Protein AF-G7CHY7-F1 (afdb_monomer_lite)

Organism: Mycolicibacterium thermoresistibile (strain ATCC 19527 / DSM 44167 / CIP 105390 / JCM 6362 / NCTC 10409 / 316) (NCBI:txid1078020)

pLDDT: mean 71.64, std 9.7, range [45.81, 83.0]

Sequence (45 aa):
MLAAPSVLDRRENDGVVILLNENPPDAEAGNVDDATPLCPRWSFA

Radius of gyration: 10.24 Å; chains: 1; bounding box: 23×18×26 Å

Secondary structure (DSSP, 8-state):
--S-TTTEEE-TTT--EEES-SS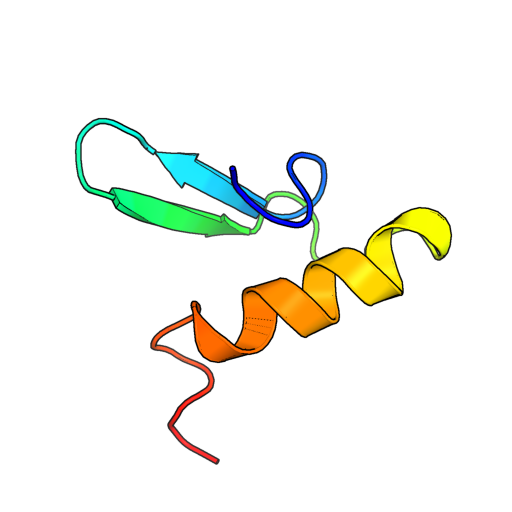--GGGHHHHHHHGGG-TTTTT-

Structure (mmCIF, N/CA/C/O backbone):
data_AF-G7CHY7-F1
#
_entry.id   AF-G7CHY7-F1
#
loop_
_atom_site.group_PDB
_atom_site.id
_atom_site.type_symbol
_atom_site.label_atom_id
_atom_site.label_alt_id
_atom_site.label_comp_id
_atom_site.label_asym_id
_atom_site.label_entity_id
_atom_site.label_seq_id
_atom_site.pdbx_PDB_ins_code
_atom_site.Cartn_x
_atom_site.Cartn_y
_atom_site.Cartn_z
_atom_site.occupancy
_atom_site.B_iso_or_equiv
_atom_site.auth_seq_id
_atom_site.auth_comp_id
_atom_site.auth_asym_id
_atom_site.auth_atom_id
_atom_site.pdbx_PDB_model_num
ATOM 1 N N . MET A 1 1 ? 10.580 -5.107 3.725 1.00 52.16 1 MET A N 1
ATOM 2 C CA . MET A 1 1 ? 10.800 -3.676 3.432 1.00 52.16 1 MET A CA 1
ATOM 3 C C . MET A 1 1 ? 9.536 -3.155 2.779 1.00 52.16 1 MET A C 1
ATOM 5 O O . MET A 1 1 ? 8.987 -3.882 1.964 1.00 52.16 1 MET A O 1
ATOM 9 N N . LEU A 1 2 ? 9.035 -1.988 3.186 1.00 58.16 2 LEU A N 1
ATOM 10 C CA . LEU A 1 2 ? 7.928 -1.349 2.476 1.00 58.16 2 LEU A CA 1
ATOM 11 C C . LEU A 1 2 ? 8.445 -0.755 1.168 1.00 58.16 2 LEU A C 1
ATOM 13 O O . LEU A 1 2 ? 9.492 -0.109 1.175 1.00 58.16 2 LEU A O 1
ATOM 17 N N . ALA A 1 3 ? 7.697 -0.943 0.087 1.00 61.03 3 ALA A N 1
ATOM 18 C CA . ALA A 1 3 ? 7.847 -0.116 -1.096 1.00 61.03 3 ALA A CA 1
ATOM 19 C C . ALA A 1 3 ? 7.216 1.264 -0.801 1.00 61.03 3 ALA A C 1
ATOM 21 O O . ALA A 1 3 ? 6.112 1.333 -0.263 1.00 61.03 3 ALA A O 1
ATOM 22 N N . ALA A 1 4 ? 7.947 2.343 -1.092 1.00 70.94 4 ALA A N 1
ATOM 23 C CA . ALA A 1 4 ? 7.540 3.753 -0.969 1.00 70.94 4 ALA A CA 1
ATOM 24 C C . ALA A 1 4 ? 7.365 4.312 0.463 1.00 70.94 4 ALA A C 1
ATOM 26 O O . ALA A 1 4 ? 6.287 4.807 0.786 1.00 70.94 4 ALA A O 1
ATOM 27 N N . PRO A 1 5 ? 8.405 4.345 1.322 1.00 73.12 5 PRO A N 1
ATOM 28 C CA . PRO A 1 5 ? 8.298 4.888 2.688 1.00 73.12 5 PRO A CA 1
ATOM 29 C C . PRO A 1 5 ? 7.944 6.387 2.753 1.00 73.12 5 PRO A C 1
ATOM 31 O O . PRO A 1 5 ? 7.509 6.886 3.784 1.00 73.12 5 PRO A O 1
ATOM 34 N N . SER A 1 6 ? 8.148 7.128 1.663 1.00 74.06 6 SER A N 1
ATOM 35 C CA . SER A 1 6 ? 7.820 8.554 1.536 1.00 74.06 6 SER A CA 1
ATOM 36 C C . SER A 1 6 ? 6.355 8.811 1.144 1.00 74.06 6 SER A C 1
ATOM 38 O O . SER A 1 6 ? 5.888 9.948 1.216 1.00 74.06 6 SER A O 1
ATOM 40 N N . VAL A 1 7 ? 5.626 7.765 0.742 1.00 79.19 7 VAL A N 1
ATOM 41 C CA . VAL A 1 7 ? 4.231 7.827 0.272 1.00 79.19 7 VAL A CA 1
ATOM 42 C C . VAL A 1 7 ? 3.321 6.978 1.153 1.00 79.19 7 VAL A C 1
ATOM 44 O O . VAL A 1 7 ? 2.180 7.354 1.416 1.00 79.19 7 VAL A O 1
ATOM 47 N N . LEU A 1 8 ? 3.830 5.847 1.634 1.00 78.56 8 LEU A N 1
ATOM 48 C CA . LEU A 1 8 ? 3.119 4.853 2.416 1.00 78.56 8 LEU A CA 1
ATOM 49 C C . LEU A 1 8 ? 3.930 4.531 3.666 1.00 78.56 8 LEU A C 1
ATOM 51 O O . LEU A 1 8 ? 5.102 4.172 3.587 1.00 78.56 8 LEU A O 1
ATOM 55 N N . ASP A 1 9 ? 3.278 4.594 4.817 1.00 82.00 9 ASP A N 1
ATOM 56 C CA . ASP A 1 9 ? 3.863 4.165 6.080 1.00 82.00 9 ASP A CA 1
ATOM 57 C C . ASP A 1 9 ? 3.083 2.978 6.626 1.00 82.00 9 ASP A C 1
ATOM 59 O O . ASP A 1 9 ? 1.856 3.016 6.725 1.00 82.00 9 ASP A O 1
ATOM 63 N N . ARG A 1 10 ? 3.782 1.896 6.968 1.00 76.19 10 ARG A N 1
ATOM 64 C CA . ARG A 1 10 ? 3.166 0.788 7.694 1.00 76.19 10 ARG A CA 1
ATOM 65 C C . ARG A 1 10 ? 3.420 1.026 9.160 1.00 76.19 10 ARG A C 1
ATOM 67 O O . ARG A 1 10 ? 4.546 0.870 9.627 1.00 76.19 10 ARG A O 1
ATOM 74 N N . ARG A 1 11 ? 2.342 1.261 9.895 1.00 81.25 11 ARG A N 1
ATOM 75 C CA . ARG A 1 11 ? 2.396 1.299 11.345 1.00 81.25 11 ARG A CA 1
ATOM 76 C C . ARG A 1 11 ? 2.746 -0.096 11.856 1.00 81.25 11 ARG A C 1
ATOM 78 O O . ARG A 1 11 ? 1.967 -1.038 11.730 1.00 81.25 11 ARG A O 1
ATOM 85 N N . GLU A 1 12 ? 3.944 -0.237 12.414 1.00 78.06 12 GLU A N 1
ATOM 86 C CA . GLU A 1 12 ? 4.514 -1.532 12.815 1.00 78.06 12 GLU A CA 1
ATOM 87 C C . GLU A 1 12 ? 3.692 -2.244 13.899 1.00 78.06 12 GLU A C 1
ATOM 89 O O . GLU A 1 12 ? 3.685 -3.470 13.971 1.00 78.06 12 GLU A O 1
ATOM 94 N N . ASN A 1 13 ? 2.967 -1.476 14.716 1.00 77.62 13 ASN A N 1
ATOM 95 C CA . ASN A 1 13 ? 2.189 -1.986 15.843 1.00 77.62 13 ASN A CA 1
ATOM 96 C C . ASN A 1 13 ? 0.997 -2.868 15.425 1.00 77.62 13 ASN A C 1
ATOM 98 O O . ASN A 1 13 ? 0.609 -3.773 16.155 1.00 77.62 13 ASN A O 1
ATOM 102 N N . ASP A 1 14 ? 0.386 -2.584 14.281 1.00 74.50 14 ASP A N 1
ATOM 103 C CA . ASP A 1 14 ? -0.855 -3.222 13.829 1.00 74.50 14 ASP A CA 1
ATOM 104 C C . ASP A 1 14 ? -0.860 -3.551 12.330 1.00 74.50 14 ASP A C 1
ATOM 106 O O . ASP A 1 14 ? -1.846 -4.064 11.807 1.00 74.50 14 ASP A O 1
ATOM 110 N N . GLY A 1 15 ? 0.247 -3.288 11.630 1.00 77.62 15 GLY A N 1
ATOM 111 C CA . GLY A 1 15 ? 0.432 -3.635 10.223 1.00 77.62 15 GLY A CA 1
ATOM 112 C C . GLY A 1 15 ? -0.409 -2.804 9.253 1.00 77.62 15 GLY A C 1
ATOM 113 O O . GLY A 1 15 ? -0.436 -3.115 8.062 1.00 77.62 15 GLY A O 1
ATOM 114 N N . VAL A 1 16 ? -1.078 -1.756 9.739 1.00 80.69 16 VAL A N 1
ATOM 115 C CA . VAL A 1 16 ? -1.911 -0.866 8.927 1.00 80.69 16 VAL A CA 1
ATOM 116 C C . VAL A 1 16 ? -1.026 0.005 8.046 1.00 80.69 16 VAL A C 1
ATOM 118 O O . VAL A 1 16 ? -0.081 0.625 8.529 1.00 80.69 16 VAL A O 1
ATOM 121 N N . VAL A 1 17 ? -1.354 0.064 6.756 1.00 78.38 17 VAL A N 1
ATOM 122 C CA . VAL A 1 17 ? -0.697 0.943 5.784 1.00 78.38 17 VAL A CA 1
ATOM 123 C C . VAL A 1 17 ? -1.465 2.260 5.702 1.00 78.38 17 VAL A C 1
ATOM 125 O O . VAL A 1 17 ? -2.671 2.273 5.455 1.00 78.38 17 VAL A O 1
ATOM 128 N N . ILE A 1 18 ? -0.760 3.361 5.931 1.00 79.75 18 ILE A N 1
ATOM 129 C CA . ILE A 1 18 ? -1.259 4.731 5.926 1.00 79.75 18 ILE A CA 1
ATOM 130 C C . ILE A 1 18 ? -0.690 5.437 4.699 1.00 79.75 18 ILE A C 1
ATOM 132 O O . ILE A 1 18 ? 0.514 5.399 4.457 1.00 79.75 18 ILE A O 1
ATOM 136 N N . LEU A 1 19 ? -1.556 6.110 3.944 1.00 81.19 19 LEU A N 1
ATOM 137 C CA . LEU A 1 19 ? -1.138 7.015 2.879 1.00 81.19 19 LEU A CA 1
ATOM 138 C C . LEU A 1 19 ? -0.651 8.327 3.502 1.00 81.19 19 LEU A C 1
ATOM 140 O O . LEU A 1 19 ? -1.436 9.043 4.123 1.00 81.19 19 LEU A O 1
ATOM 144 N N . LEU A 1 20 ? 0.635 8.625 3.346 1.00 83.00 20 LEU A N 1
ATOM 145 C CA . LEU A 1 20 ? 1.250 9.875 3.790 1.00 83.00 20 LEU A CA 1
ATOM 146 C C . LEU A 1 20 ? 1.122 10.983 2.744 1.00 83.00 20 LEU A C 1
ATOM 148 O O . LEU A 1 20 ? 0.996 12.152 3.101 1.00 83.00 20 LEU A O 1
ATOM 152 N N . ASN A 1 21 ? 1.164 10.622 1.461 1.00 78.19 21 ASN A N 1
ATOM 153 C CA . ASN A 1 21 ? 1.117 11.573 0.359 1.00 78.19 21 ASN A CA 1
ATOM 154 C C . ASN A 1 21 ? 0.269 11.019 -0.791 1.00 78.19 21 ASN A C 1
ATOM 156 O O . ASN A 1 21 ? 0.568 9.965 -1.338 1.00 78.19 21 ASN A O 1
ATOM 160 N N . GLU A 1 22 ? -0.788 11.734 -1.165 1.00 75.19 22 GLU A N 1
ATOM 161 C CA . GLU A 1 22 ? -1.673 11.348 -2.271 1.00 75.19 22 GLU A CA 1
ATOM 162 C C . GLU A 1 22 ? -1.086 11.645 -3.656 1.00 75.19 22 GLU A C 1
ATOM 164 O O . GLU A 1 22 ? -1.524 11.057 -4.642 1.00 75.19 22 GLU A O 1
ATOM 169 N N . ASN A 1 23 ? -0.080 12.522 -3.730 1.00 77.81 23 ASN A N 1
ATOM 170 C CA . ASN A 1 23 ? 0.601 12.880 -4.966 1.00 77.81 23 ASN A CA 1
ATOM 171 C C . ASN A 1 23 ? 2.092 12.516 -4.868 1.00 77.81 23 ASN A C 1
ATOM 173 O O . ASN A 1 23 ? 2.919 13.361 -4.494 1.00 77.81 23 ASN A O 1
ATOM 177 N N . PRO A 1 24 ? 2.448 11.248 -5.135 1.00 75.50 24 PRO A N 1
ATOM 178 C CA . PRO A 1 24 ? 3.824 10.793 -5.033 1.00 75.50 24 PRO A CA 1
ATOM 179 C C . PRO A 1 24 ? 4.718 11.501 -6.064 1.00 75.50 24 PRO A C 1
ATOM 181 O O . PRO A 1 24 ? 4.284 11.750 -7.190 1.00 75.50 24 PRO A O 1
ATOM 184 N N . PRO A 1 25 ? 5.975 11.823 -5.714 1.00 77.50 25 PRO A N 1
ATOM 185 C CA . PRO A 1 25 ? 6.952 12.277 -6.699 1.00 77.50 25 PRO A CA 1
ATOM 186 C C . PRO A 1 25 ? 7.263 11.150 -7.700 1.00 77.50 25 PRO A C 1
ATOM 188 O O . PRO A 1 25 ? 7.236 9.979 -7.328 1.00 77.50 25 PRO A O 1
ATOM 191 N N . ASP A 1 26 ? 7.627 11.485 -8.944 1.00 79.62 26 ASP A N 1
ATOM 192 C CA . ASP A 1 26 ? 7.863 10.502 -10.022 1.00 79.62 26 ASP A CA 1
ATOM 193 C C . ASP A 1 26 ? 8.867 9.395 -9.653 1.00 79.62 26 ASP A C 1
ATOM 195 O O . ASP A 1 26 ? 8.747 8.257 -10.102 1.00 79.62 26 ASP A O 1
ATOM 199 N N . ALA A 1 27 ? 9.838 9.706 -8.789 1.00 78.19 27 ALA A N 1
ATOM 200 C CA . ALA A 1 27 ? 10.821 8.747 -8.288 1.00 78.19 27 ALA A CA 1
ATOM 201 C C . ALA A 1 27 ? 10.205 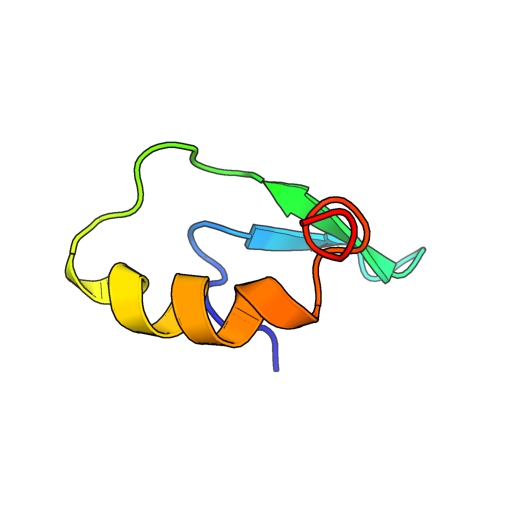7.616 -7.440 1.00 78.19 27 ALA A C 1
ATOM 203 O O . ALA A 1 27 ? 10.789 6.542 -7.334 1.00 78.19 27 ALA A O 1
ATOM 204 N N . GLU A 1 28 ? 9.033 7.847 -6.849 1.00 73.81 28 GLU A N 1
ATOM 205 C CA . GLU A 1 28 ? 8.311 6.885 -6.012 1.00 73.81 28 GLU A CA 1
ATOM 206 C C . GLU A 1 28 ? 7.172 6.196 -6.767 1.00 73.81 28 GLU A C 1
ATOM 208 O O . GLU A 1 28 ? 6.572 5.269 -6.233 1.00 73.81 28 GLU A O 1
ATOM 213 N N . ALA A 1 29 ? 6.890 6.586 -8.016 1.00 75.88 29 ALA A N 1
ATOM 214 C CA . ALA A 1 29 ? 5.802 6.012 -8.808 1.00 75.88 29 AL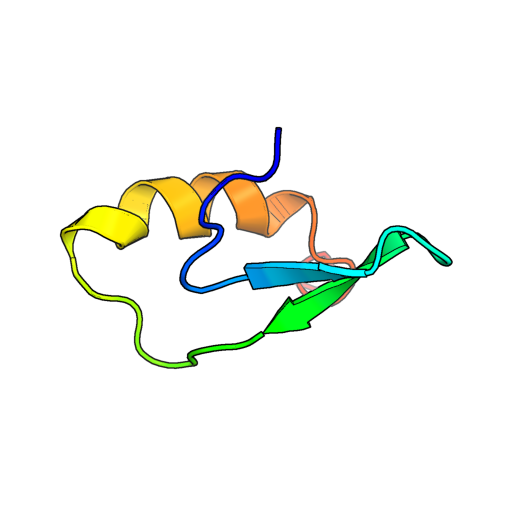A A CA 1
ATOM 215 C C . ALA A 1 29 ? 5.922 4.482 -8.942 1.00 75.88 29 ALA A C 1
ATOM 217 O O . ALA A 1 29 ? 4.944 3.767 -8.738 1.00 75.88 29 ALA A O 1
ATOM 218 N N . GLY A 1 30 ? 7.132 3.969 -9.197 1.00 75.62 30 GLY A N 1
ATOM 219 C CA . GLY A 1 30 ? 7.376 2.523 -9.258 1.00 75.62 30 GLY A CA 1
ATOM 220 C C . GLY A 1 30 ? 7.216 1.822 -7.906 1.00 75.62 30 GLY A C 1
ATOM 221 O O . GLY A 1 30 ? 6.742 0.692 -7.843 1.00 75.62 30 GLY A O 1
ATOM 222 N N . ASN A 1 31 ? 7.548 2.506 -6.812 1.00 74.44 31 ASN A N 1
ATOM 223 C CA . ASN A 1 31 ? 7.388 1.954 -5.473 1.00 74.44 31 ASN A CA 1
ATOM 224 C C . ASN A 1 31 ? 5.913 1.945 -5.023 1.00 74.44 31 ASN A C 1
ATOM 226 O O . ASN A 1 31 ? 5.494 1.052 -4.290 1.00 74.44 31 ASN A O 1
ATOM 230 N N . VAL A 1 32 ? 5.117 2.928 -5.455 1.00 75.38 32 VAL A N 1
ATOM 231 C CA . VAL A 1 32 ? 3.665 2.972 -5.217 1.00 75.38 32 VAL A CA 1
ATOM 232 C C . VAL A 1 32 ? 2.952 1.864 -5.996 1.00 75.38 32 VAL A C 1
ATOM 234 O O . VAL A 1 32 ? 2.040 1.233 -5.461 1.00 75.38 32 VAL A O 1
ATOM 237 N N . ASP A 1 33 ? 3.395 1.575 -7.222 1.00 75.75 33 ASP A N 1
ATOM 238 C CA . ASP A 1 33 ? 2.884 0.451 -8.016 1.00 75.75 33 ASP A CA 1
ATOM 239 C C . ASP A 1 33 ? 3.164 -0.899 -7.327 1.00 75.75 33 ASP A C 1
ATOM 241 O O . ASP A 1 33 ? 2.253 -1.701 -7.141 1.00 75.75 33 ASP A O 1
ATOM 245 N N . ASP A 1 34 ? 4.374 -1.107 -6.796 1.00 73.69 34 ASP A N 1
ATOM 246 C CA . ASP A 1 34 ? 4.717 -2.325 -6.037 1.00 73.69 34 ASP A CA 1
ATOM 247 C C . ASP A 1 34 ? 3.917 -2.461 -4.723 1.00 73.69 34 ASP A C 1
ATOM 249 O O . ASP A 1 34 ? 3.572 -3.561 -4.284 1.00 73.69 34 ASP A O 1
ATOM 253 N N . ALA A 1 35 ? 3.550 -1.335 -4.106 1.00 69.75 35 ALA A N 1
ATOM 254 C CA . ALA A 1 35 ? 2.751 -1.314 -2.884 1.00 69.75 35 ALA A CA 1
ATOM 255 C C . ALA A 1 35 ? 1.233 -1.451 -3.118 1.00 69.75 35 ALA A C 1
ATOM 2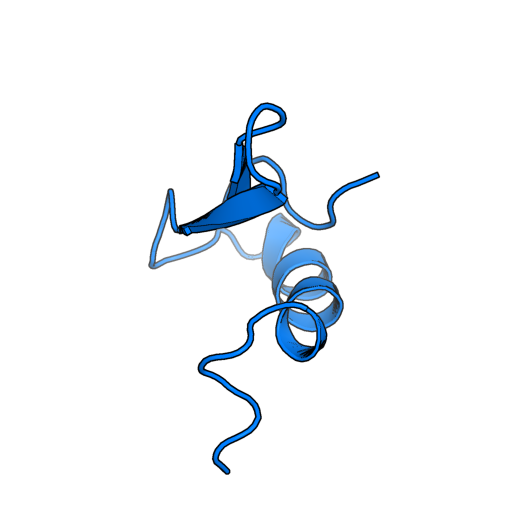57 O O . ALA A 1 35 ? 0.493 -1.789 -2.191 1.00 69.75 35 ALA A O 1
ATOM 258 N N . THR A 1 36 ? 0.759 -1.236 -4.346 1.00 70.31 36 THR A N 1
ATOM 259 C CA . THR A 1 36 ? -0.646 -1.379 -4.767 1.00 70.31 36 THR A CA 1
ATOM 260 C C . THR A 1 36 ? -1.285 -2.717 -4.361 1.00 70.31 36 THR A C 1
ATOM 262 O O . THR A 1 36 ? -2.335 -2.695 -3.710 1.00 70.31 36 THR A O 1
ATOM 265 N N . PRO A 1 37 ? -0.688 -3.891 -4.655 1.00 69.69 37 PRO A N 1
ATOM 266 C CA . PRO A 1 37 ? -1.254 -5.184 -4.258 1.00 69.69 37 PRO A CA 1
ATOM 267 C C . PRO A 1 37 ? -1.303 -5.402 -2.738 1.00 69.69 37 PRO A C 1
ATOM 269 O O . PRO A 1 37 ? -2.006 -6.297 -2.270 1.00 69.69 37 PRO A O 1
ATOM 272 N N . LEU A 1 38 ? -0.580 -4.598 -1.952 1.00 67.94 38 LEU A N 1
ATO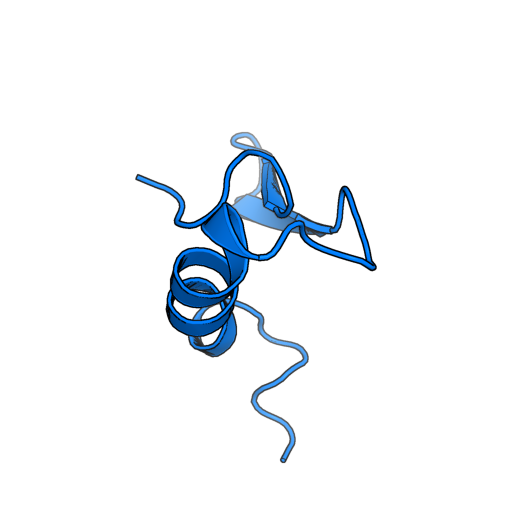M 273 C CA . LEU A 1 38 ? -0.578 -4.670 -0.490 1.00 67.94 38 LEU A CA 1
ATOM 274 C C . LEU A 1 38 ? -1.703 -3.841 0.146 1.00 67.94 38 LEU A C 1
ATOM 276 O O . LEU A 1 38 ? -1.942 -3.967 1.348 1.00 67.94 38 LEU A O 1
ATOM 280 N N . CYS A 1 39 ? -2.396 -3.004 -0.630 1.00 64.25 39 CYS A N 1
ATOM 281 C CA . CYS A 1 39 ? -3.478 -2.153 -0.153 1.00 64.25 39 CYS A CA 1
ATOM 282 C C . CYS A 1 39 ? -4.835 -2.878 -0.260 1.00 64.25 39 CYS A C 1
ATOM 284 O O . CYS A 1 39 ? -5.388 -2.990 -1.357 1.00 64.25 39 CYS A O 1
ATOM 286 N N . PRO A 1 40 ? -5.463 -3.292 0.863 1.00 59.31 40 PRO A N 1
ATOM 287 C CA . PRO A 1 40 ? -6.705 -4.075 0.841 1.00 59.31 40 PRO A CA 1
ATOM 288 C C . PRO A 1 40 ? -7.905 -3.339 0.221 1.00 59.31 40 PRO A C 1
ATOM 290 O O . PRO A 1 40 ? -8.909 -3.962 -0.111 1.00 59.31 40 PRO A O 1
ATOM 293 N N . ARG A 1 41 ? -7.817 -2.012 0.041 1.00 60.41 41 ARG A N 1
ATOM 294 C CA . ARG A 1 41 ? -8.865 -1.204 -0.600 1.00 60.41 41 ARG A CA 1
ATOM 295 C C . ARG A 1 41 ? -8.804 -1.211 -2.135 1.00 60.41 41 ARG A C 1
ATOM 297 O O . ARG A 1 41 ? -9.755 -0.749 -2.754 1.00 60.41 41 ARG A O 1
ATOM 304 N N . TRP A 1 42 ? -7.716 -1.692 -2.743 1.00 54.59 42 TRP A N 1
ATOM 305 C CA . TRP A 1 42 ? -7.533 -1.689 -4.205 1.00 54.59 42 TRP A CA 1
ATOM 306 C C . TRP A 1 42 ? -7.833 -3.053 -4.840 1.00 54.59 42 TRP A C 1
ATOM 308 O O . TRP A 1 42 ? -8.001 -3.146 -6.049 1.00 54.59 42 TRP A O 1
ATOM 318 N N . SER A 1 43 ? -8.013 -4.098 -4.028 1.00 51.25 43 SER A N 1
ATOM 319 C CA . SER A 1 43 ? -8.466 -5.430 -4.459 1.00 51.25 43 SER A CA 1
ATOM 320 C C . SER A 1 43 ? -9.954 -5.495 -4.856 1.00 51.25 43 SER A C 1
ATOM 322 O O . SER A 1 43 ? -10.482 -6.584 -5.050 1.00 51.25 43 SER A O 1
ATOM 324 N N . PHE A 1 44 ? -10.640 -4.349 -4.934 1.00 45.81 44 PHE A N 1
ATOM 325 C CA . PHE A 1 44 ? -12.060 -4.214 -5.289 1.00 45.81 44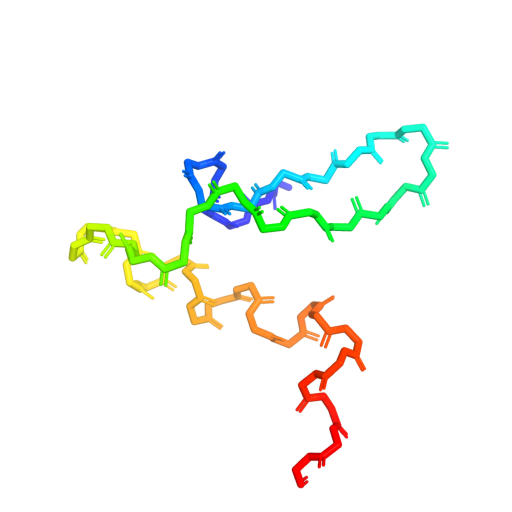 PHE A CA 1
ATOM 326 C C . PHE A 1 44 ? -12.264 -3.590 -6.687 1.00 45.81 44 PHE A C 1
ATOM 328 O O . PHE A 1 44 ? -13.252 -2.888 -6.907 1.00 45.81 44 PHE A O 1
ATOM 335 N N . ALA A 1 45 ? -11.321 -3.818 -7.607 1.00 46.56 45 ALA A N 1
ATOM 336 C CA . ALA A 1 45 ? -11.487 -3.540 -9.035 1.00 46.56 45 ALA A CA 1
ATOM 337 C C . ALA A 1 45 ? -11.944 -4.802 -9.779 1.00 46.56 45 ALA A C 1
ATOM 339 O O . ALA A 1 45 ? -11.327 -5.868 -9.550 1.00 46.56 45 ALA A O 1
#

Foldseek 3Di:
DQQCCVQWDQPPVPRDIDGPDPDDDPVSPVSVVVCQVVDPVNVPD